Protein AF-A0A2V9H0F3-F1 (afdb_monomer_lite)

Structure (mmCIF, N/CA/C/O backbone):
data_AF-A0A2V9H0F3-F1
#
_entry.id   AF-A0A2V9H0F3-F1
#
loop_
_atom_site.group_PDB
_atom_site.id
_atom_site.type_symbol
_atom_site.label_atom_id
_atom_site.label_alt_id
_atom_site.label_comp_id
_atom_si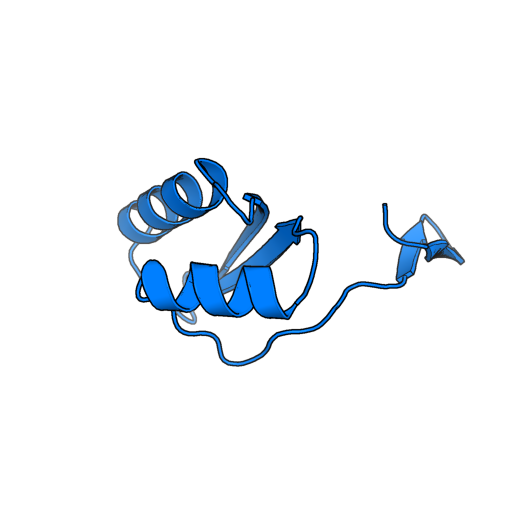te.label_asym_id
_atom_site.label_entity_id
_atom_site.label_seq_id
_atom_site.pdbx_PDB_ins_code
_atom_site.Cartn_x
_atom_site.Cartn_y
_atom_site.Cartn_z
_atom_site.occupancy
_atom_site.B_iso_or_equiv
_atom_site.auth_seq_id
_atom_site.auth_comp_id
_atom_site.auth_asym_id
_atom_site.auth_atom_id
_atom_site.pdbx_PDB_model_num
ATOM 1 N N . LEU A 1 1 ? 16.266 -0.355 7.436 1.00 77.50 1 LEU A N 1
ATOM 2 C CA . LEU A 1 1 ? 15.367 -1.531 7.489 1.00 77.50 1 LEU A CA 1
ATOM 3 C C . LEU A 1 1 ? 16.225 -2.785 7.342 1.00 77.50 1 LEU A C 1
ATOM 5 O O . LEU A 1 1 ? 17.081 -2.788 6.470 1.00 77.50 1 LEU A O 1
ATOM 9 N N . THR A 1 2 ? 16.075 -3.809 8.185 1.00 91.50 2 THR A N 1
ATOM 10 C CA . THR A 1 2 ? 16.737 -5.113 7.963 1.00 91.50 2 THR A CA 1
ATOM 11 C C . THR A 1 2 ? 15.804 -6.027 7.176 1.00 91.50 2 THR A C 1
ATOM 13 O O . THR A 1 2 ? 14.589 -5.837 7.220 1.00 91.50 2 THR A O 1
ATOM 16 N N . ARG A 1 3 ? 16.342 -7.021 6.457 1.00 94.19 3 ARG A N 1
ATOM 17 C CA . ARG A 1 3 ? 15.509 -7.962 5.690 1.00 94.19 3 ARG A CA 1
ATOM 18 C C . ARG A 1 3 ? 14.503 -8.680 6.599 1.00 94.19 3 ARG A C 1
ATOM 20 O O . ARG A 1 3 ? 13.321 -8.705 6.291 1.00 94.19 3 ARG A O 1
ATOM 27 N N . GLN A 1 4 ? 14.962 -9.178 7.746 1.00 94.69 4 GLN A N 1
ATOM 28 C CA . GLN A 1 4 ? 14.109 -9.840 8.737 1.00 94.69 4 GLN A CA 1
ATOM 29 C C . GLN A 1 4 ? 13.028 -8.899 9.293 1.00 94.69 4 GLN A C 1
ATOM 31 O O . GLN A 1 4 ? 11.880 -9.300 9.451 1.00 94.69 4 GLN A O 1
ATOM 36 N N . GLY A 1 5 ? 13.376 -7.636 9.566 1.00 92.75 5 GLY A N 1
ATOM 37 C CA . GLY A 1 5 ? 12.405 -6.637 10.012 1.00 92.75 5 GLY A CA 1
ATOM 38 C C . GLY A 1 5 ? 11.345 -6.343 8.948 1.00 92.75 5 GLY A C 1
ATOM 39 O O . GLY A 1 5 ? 10.167 -6.238 9.276 1.00 92.75 5 GLY A O 1
ATOM 40 N N . ALA A 1 6 ? 11.748 -6.271 7.675 1.00 93.69 6 ALA A N 1
ATOM 41 C CA . ALA A 1 6 ? 10.830 -6.106 6.552 1.00 93.69 6 ALA A CA 1
ATOM 42 C C . ALA A 1 6 ? 9.893 -7.314 6.393 1.00 93.69 6 ALA A C 1
ATOM 44 O O . ALA A 1 6 ? 8.694 -7.131 6.206 1.00 93.69 6 ALA A O 1
ATOM 45 N N . GLU A 1 7 ? 10.419 -8.538 6.511 1.00 95.38 7 GLU A N 1
ATOM 46 C CA . GLU A 1 7 ? 9.630 -9.776 6.457 1.00 95.38 7 GLU A CA 1
ATOM 47 C C . GLU A 1 7 ? 8.598 -9.833 7.592 1.00 95.38 7 GLU A C 1
ATOM 49 O O . GLU A 1 7 ? 7.419 -10.073 7.336 1.00 95.38 7 GLU A O 1
ATOM 54 N N . ALA A 1 8 ? 9.005 -9.540 8.831 1.00 93.31 8 ALA A N 1
ATOM 55 C CA . ALA A 1 8 ? 8.099 -9.510 9.979 1.00 93.31 8 ALA A CA 1
ATOM 56 C C . ALA A 1 8 ? 7.001 -8.444 9.823 1.00 93.31 8 ALA A C 1
ATOM 58 O O . ALA A 1 8 ? 5.833 -8.685 10.134 1.00 93.31 8 ALA A O 1
ATOM 59 N N . LEU A 1 9 ? 7.360 -7.266 9.304 1.00 92.12 9 LEU A N 1
ATOM 60 C CA . LEU A 1 9 ? 6.403 -6.196 9.048 1.00 92.12 9 LEU A CA 1
ATOM 61 C C . LEU A 1 9 ? 5.415 -6.574 7.932 1.00 92.12 9 LEU A C 1
ATOM 63 O O . LEU A 1 9 ? 4.210 -6.400 8.101 1.00 92.12 9 LEU A O 1
ATOM 67 N N . ALA A 1 10 ? 5.899 -7.167 6.838 1.00 93.62 10 ALA A N 1
ATOM 68 C CA . ALA A 1 10 ? 5.059 -7.656 5.747 1.00 93.62 10 ALA A CA 1
ATOM 69 C C . ALA A 1 10 ? 4.086 -8.753 6.211 1.00 93.62 10 ALA A C 1
ATOM 71 O O . ALA A 1 10 ? 2.924 -8.760 5.806 1.00 93.62 10 ALA A O 1
ATOM 72 N N . GLN A 1 11 ? 4.530 -9.659 7.089 1.00 93.19 11 GLN A N 1
ATOM 73 C CA . GLN A 1 11 ? 3.669 -10.687 7.680 1.00 93.19 11 GLN A CA 1
ATOM 74 C C . GLN A 1 11 ? 2.548 -10.081 8.527 1.00 93.19 11 GLN A C 1
ATOM 76 O O . GLN A 1 11 ? 1.402 -10.498 8.384 1.00 93.19 11 GLN A O 1
ATOM 81 N N . ARG A 1 12 ? 2.838 -9.062 9.348 1.00 90.94 12 ARG A N 1
ATOM 82 C CA . ARG A 1 12 ? 1.804 -8.334 10.106 1.00 90.94 12 ARG A CA 1
ATOM 83 C C . ARG A 1 12 ? 0.783 -7.668 9.188 1.00 90.94 12 ARG A C 1
ATOM 85 O O . ARG A 1 12 ? -0.415 -7.817 9.403 1.00 90.94 12 ARG A O 1
ATOM 92 N N . MET A 1 13 ? 1.250 -6.998 8.134 1.00 93.50 13 MET A N 1
ATOM 93 C CA . MET A 1 13 ? 0.367 -6.350 7.158 1.00 93.50 13 MET A CA 1
ATOM 94 C C . MET A 1 13 ? -0.520 -7.346 6.399 1.00 93.50 13 MET A C 1
ATOM 96 O O . MET A 1 13 ? -1.642 -7.015 6.022 1.00 93.50 13 MET A O 1
ATOM 100 N N . ARG A 1 14 ? -0.036 -8.575 6.199 1.00 92.25 14 ARG A N 1
ATOM 101 C CA . ARG A 1 14 ? -0.807 -9.675 5.608 1.00 92.25 14 ARG A CA 1
ATOM 102 C C . ARG A 1 14 ? -1.741 -10.371 6.594 1.00 92.25 14 ARG A C 1
ATOM 104 O O . ARG A 1 14 ? -2.773 -10.872 6.175 1.00 92.25 14 ARG A O 1
ATOM 111 N N . ALA A 1 15 ? -1.416 -10.429 7.882 1.00 86.75 15 ALA A N 1
ATOM 112 C CA . ALA A 1 15 ? -2.286 -11.072 8.871 1.00 86.75 15 ALA A CA 1
ATOM 113 C C . ALA A 1 15 ? -3.638 -10.343 9.004 1.00 86.75 15 ALA A C 1
ATOM 115 O O . ALA A 1 15 ? -4.668 -10.996 9.135 1.00 86.75 15 ALA A O 1
ATOM 116 N N . GLY A 1 16 ? -3.625 -9.016 8.850 1.00 71.38 16 GLY A N 1
ATOM 117 C CA . GLY A 1 16 ? -4.795 -8.202 8.524 1.00 71.38 16 GLY A CA 1
ATOM 118 C C . GLY A 1 16 ? -5.908 -8.111 9.579 1.00 71.38 16 GLY A C 1
ATOM 119 O O . GLY A 1 16 ? -5.816 -8.626 10.691 1.00 71.38 16 GLY A O 1
ATOM 120 N N . GLY A 1 17 ? -6.957 -7.377 9.196 1.00 78.50 17 GLY A N 1
ATOM 121 C CA . GLY A 1 17 ? -8.165 -7.057 9.962 1.00 78.50 17 GLY A CA 1
ATOM 122 C C . GLY A 1 17 ? -9.096 -6.198 9.099 1.00 78.50 17 GLY A C 1
ATOM 123 O O . GLY A 1 17 ? -9.653 -6.690 8.126 1.00 78.50 17 GLY A O 1
ATOM 124 N N . LEU A 1 18 ? -9.196 -4.897 9.398 1.00 81.62 18 LEU A N 1
ATOM 125 C CA . LEU A 1 18 ? -9.895 -3.896 8.563 1.00 81.62 18 LEU A CA 1
ATOM 126 C C . LEU A 1 18 ? -9.168 -3.563 7.243 1.00 81.62 18 LEU A C 1
ATOM 128 O O . LEU A 1 18 ? -9.750 -2.949 6.351 1.00 81.62 18 LEU A O 1
ATOM 132 N N . ALA A 1 19 ? -7.893 -3.937 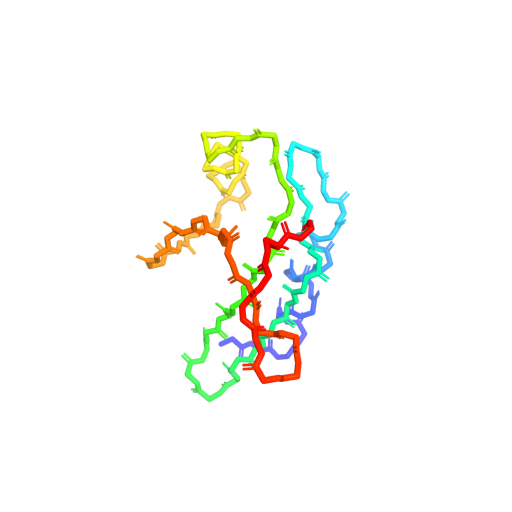7.139 1.00 90.31 19 ALA A N 1
ATOM 133 C CA . ALA A 1 19 ? -7.081 -3.820 5.937 1.00 90.31 19 ALA A CA 1
ATOM 134 C C . ALA A 1 19 ? -6.173 -5.048 5.797 1.00 90.31 19 ALA A C 1
ATOM 136 O O . ALA A 1 19 ? -5.792 -5.667 6.796 1.00 90.31 19 ALA A O 1
ATOM 137 N N . HIS A 1 20 ? -5.822 -5.390 4.560 1.00 92.50 20 HIS A N 1
ATOM 138 C CA . HIS A 1 20 ? -4.945 -6.511 4.233 1.00 92.50 20 HIS A CA 1
ATOM 139 C C . HIS A 1 20 ? -3.974 -6.121 3.117 1.00 92.50 20 HIS A C 1
ATOM 141 O O . HIS A 1 20 ? -4.396 -5.616 2.079 1.00 92.50 20 HIS A O 1
ATOM 147 N N . ALA A 1 21 ? -2.673 -6.344 3.316 1.00 95.50 21 ALA A N 1
ATOM 148 C CA . ALA A 1 21 ? -1.675 -6.096 2.277 1.00 95.50 21 ALA A CA 1
ATOM 149 C C . ALA A 1 21 ? -1.624 -7.233 1.253 1.00 95.50 21 ALA A C 1
ATOM 151 O O . ALA A 1 21 ? -1.246 -8.357 1.581 1.00 95.50 21 ALA A O 1
ATOM 152 N N . GLU A 1 22 ? -1.892 -6.917 -0.008 1.00 94.50 22 GLU A N 1
ATOM 153 C CA . GLU A 1 22 ? -1.847 -7.886 -1.103 1.00 94.50 22 GLU A CA 1
ATOM 154 C C . GLU A 1 22 ? -0.429 -7.984 -1.674 1.00 94.50 22 GLU A C 1
ATOM 156 O O . GLU A 1 22 ? 0.176 -9.067 -1.752 1.00 94.50 22 GLU A O 1
ATOM 161 N N . ARG A 1 23 ? 0.174 -6.825 -1.952 1.00 95.56 23 ARG A N 1
ATOM 162 C CA . ARG A 1 23 ? 1.524 -6.720 -2.500 1.00 95.56 23 ARG A CA 1
ATOM 163 C C . ARG A 1 23 ? 2.415 -5.885 -1.601 1.00 95.56 23 ARG A C 1
ATOM 165 O O . ARG A 1 23 ? 2.049 -4.799 -1.172 1.00 95.56 23 ARG A O 1
ATOM 172 N N . VAL A 1 24 ? 3.618 -6.393 -1.351 1.00 96.31 24 VAL A N 1
ATOM 173 C CA . VAL A 1 24 ? 4.650 -5.708 -0.571 1.00 96.31 24 VAL A CA 1
ATOM 174 C C . VAL A 1 24 ? 5.938 -5.708 -1.384 1.00 96.31 24 VAL A C 1
ATOM 176 O O . VAL A 1 24 ? 6.479 -6.767 -1.699 1.00 96.31 24 VAL A O 1
ATOM 179 N N . LEU A 1 25 ? 6.430 -4.520 -1.719 1.00 96.56 25 LEU A N 1
ATOM 180 C CA . LEU A 1 25 ? 7.714 -4.298 -2.376 1.00 96.56 25 LEU A CA 1
ATOM 181 C C . LEU A 1 25 ? 8.626 -3.550 -1.408 1.00 96.56 25 LEU A C 1
ATOM 183 O O . LEU A 1 25 ? 8.207 -2.575 -0.786 1.00 96.56 25 LEU A O 1
ATOM 187 N N . VAL A 1 26 ? 9.875 -3.993 -1.278 1.00 95.44 26 VAL A N 1
ATOM 188 C CA . VAL A 1 26 ? 10.821 -3.434 -0.305 1.00 95.44 26 VAL A CA 1
ATOM 189 C C . VAL A 1 26 ? 12.073 -2.948 -1.018 1.00 95.44 26 VAL A C 1
ATOM 191 O O . VAL A 1 26 ? 12.757 -3.725 -1.681 1.00 95.44 26 VAL A O 1
ATOM 194 N N . ASN A 1 27 ? 12.406 -1.674 -0.829 1.00 95.31 27 ASN A N 1
ATOM 195 C CA . ASN A 1 27 ? 13.709 -1.130 -1.171 1.00 95.31 27 ASN A CA 1
ATOM 196 C C . ASN A 1 27 ? 14.609 -1.182 0.071 1.00 95.31 27 ASN A C 1
ATOM 198 O O . ASN A 1 27 ? 14.479 -0.374 0.992 1.00 95.31 27 ASN A O 1
ATOM 202 N N . MET A 1 28 ? 15.541 -2.135 0.091 1.00 93.31 28 MET A N 1
ATOM 203 C CA . MET A 1 28 ? 16.479 -2.307 1.205 1.00 93.31 28 MET A CA 1
ATOM 204 C C . MET A 1 28 ? 17.574 -1.235 1.257 1.00 93.31 28 MET A C 1
ATOM 206 O O . MET A 1 28 ? 18.123 -1.005 2.332 1.00 93.31 28 MET A O 1
ATOM 210 N N . LEU A 1 29 ? 17.878 -0.583 0.130 1.00 94.25 29 LEU A N 1
ATOM 211 C CA . LEU A 1 29 ? 18.888 0.474 0.052 1.00 94.25 29 LEU A CA 1
ATOM 212 C C . LEU A 1 29 ? 18.371 1.769 0.687 1.00 94.25 29 LEU A C 1
ATOM 214 O O . LEU A 1 29 ? 19.052 2.373 1.507 1.00 94.25 29 LEU A O 1
ATOM 218 N N . GLU A 1 30 ? 17.144 2.160 0.345 1.00 93.50 30 GLU A N 1
ATOM 219 C CA . GLU A 1 30 ? 16.505 3.379 0.865 1.00 93.50 30 GLU A CA 1
ATOM 220 C C . GLU A 1 30 ? 1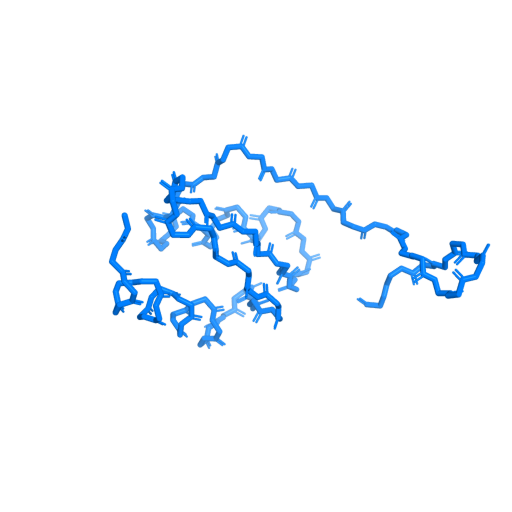5.725 3.134 2.163 1.00 93.50 30 GLU A C 1
ATOM 222 O O . GLU A 1 30 ? 15.307 4.071 2.840 1.00 93.50 30 GLU A O 1
ATOM 227 N N . GLY A 1 31 ? 15.499 1.866 2.518 1.00 91.81 31 GLY A N 1
ATOM 228 C CA . GLY A 1 31 ? 14.681 1.490 3.667 1.00 91.81 31 GLY A CA 1
ATOM 229 C C . GLY A 1 31 ? 13.204 1.853 3.498 1.00 91.81 31 GLY A C 1
ATOM 230 O O . GLY A 1 31 ? 12.552 2.184 4.487 1.00 91.81 31 GLY A O 1
ATOM 231 N N . LYS A 1 32 ? 12.689 1.803 2.265 1.00 93.25 32 LYS A N 1
ATOM 232 C CA . LYS A 1 32 ? 11.306 2.152 1.910 1.00 93.25 32 LYS A CA 1
ATOM 233 C C . LYS A 1 32 ? 10.502 0.922 1.509 1.00 93.25 32 LYS A C 1
ATOM 235 O O . LYS A 1 32 ? 11.057 -0.091 1.080 1.00 93.25 32 LYS A O 1
ATOM 240 N N . MET A 1 33 ? 9.186 1.023 1.643 1.00 94.81 33 MET A N 1
ATOM 241 C CA . MET A 1 33 ? 8.247 -0.013 1.229 1.00 94.81 33 MET A CA 1
ATOM 242 C C . MET A 1 33 ? 7.138 0.611 0.392 1.00 94.81 33 MET A C 1
ATOM 244 O O . MET A 1 33 ? 6.648 1.688 0.721 1.00 94.81 33 MET A O 1
ATOM 248 N N . PHE A 1 34 ? 6.733 -0.098 -0.655 1.00 96.00 34 PHE A N 1
ATOM 249 C CA . PHE A 1 34 ? 5.485 0.153 -1.363 1.00 96.00 34 PHE A CA 1
ATOM 250 C C . PHE A 1 34 ? 4.553 -1.003 -1.045 1.00 96.00 34 PHE A C 1
ATOM 252 O O . PHE A 1 34 ? 4.926 -2.167 -1.216 1.00 96.00 34 PHE A O 1
ATOM 259 N N . VAL A 1 35 ? 3.373 -0.680 -0.528 1.00 96.19 35 VAL A N 1
ATOM 260 C CA . VAL A 1 35 ? 2.411 -1.680 -0.083 1.00 96.19 35 VAL A CA 1
ATOM 261 C C . VAL A 1 35 ? 1.059 -1.366 -0.694 1.00 96.19 35 VAL A C 1
ATOM 263 O O . VAL A 1 35 ? 0.539 -0.265 -0.525 1.00 96.19 35 VAL A O 1
ATOM 266 N N . GLU A 1 36 ? 0.515 -2.339 -1.412 1.00 96.06 36 GLU A N 1
ATOM 267 C CA . GLU A 1 36 ? -0.844 -2.298 -1.938 1.00 96.06 36 GLU A CA 1
ATOM 268 C C . GLU A 1 36 ? -1.752 -2.962 -0.901 1.00 96.06 36 GLU A C 1
ATOM 270 O O . GLU A 1 36 ? -1.549 -4.125 -0.535 1.00 96.06 36 GLU A O 1
ATOM 275 N N . PHE A 1 37 ? -2.717 -2.200 -0.391 1.00 95.62 37 PHE A N 1
ATOM 276 C CA . PHE A 1 37 ? -3.671 -2.652 0.615 1.00 95.62 37 PHE A CA 1
ATOM 277 C C . PHE A 1 37 ? -5.069 -2.757 0.018 1.00 95.62 37 PHE A C 1
ATOM 279 O O . PHE A 1 37 ? -5.518 -1.841 -0.670 1.00 95.62 37 PHE A O 1
ATOM 286 N N . ARG A 1 38 ? -5.790 -3.812 0.395 1.00 94.38 38 ARG A N 1
ATOM 287 C CA . ARG A 1 38 ? -7.242 -3.909 0.259 1.00 94.38 38 ARG A CA 1
ATOM 288 C C . ARG A 1 38 ? -7.901 -3.496 1.575 1.00 94.38 38 ARG A C 1
ATOM 290 O O . ARG A 1 38 ? -7.518 -3.983 2.640 1.00 94.38 38 ARG A O 1
ATOM 297 N N . ALA A 1 39 ? -8.860 -2.578 1.497 1.00 94.19 39 ALA A N 1
ATOM 298 C CA . ALA A 1 39 ? -9.643 -2.069 2.622 1.00 94.19 39 ALA A CA 1
ATOM 299 C C . ALA A 1 39 ? -10.977 -1.496 2.114 1.00 94.19 39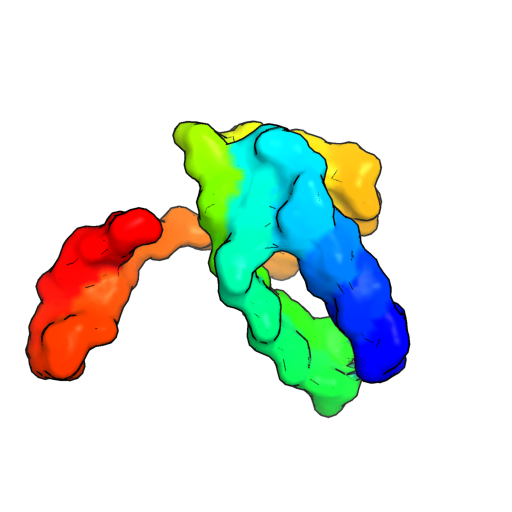 ALA A C 1
ATOM 301 O O . ALA A 1 39 ? -11.039 -1.008 0.986 1.00 94.19 39 ALA A O 1
ATOM 302 N N . ASP A 1 40 ? -12.015 -1.497 2.954 1.0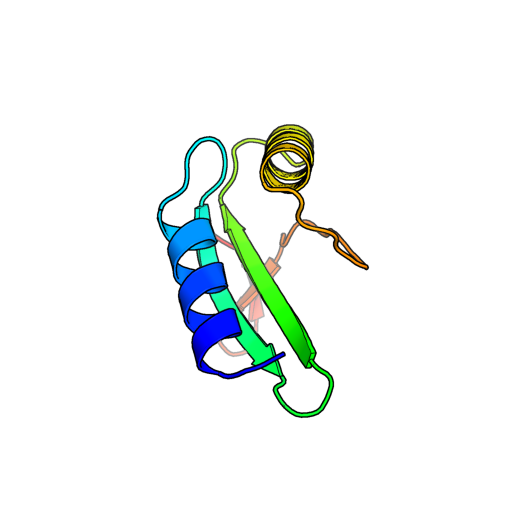0 93.06 40 ASP A N 1
ATOM 303 C CA . ASP A 1 40 ? -13.344 -0.978 2.578 1.00 93.06 40 ASP A CA 1
ATOM 304 C C . ASP A 1 40 ? -13.350 0.539 2.326 1.00 93.06 40 ASP A C 1
ATOM 306 O O . ASP A 1 40 ? -14.170 1.056 1.569 1.00 93.06 40 ASP A O 1
ATOM 310 N N . SER A 1 41 ? -12.445 1.272 2.981 1.00 93.44 41 SER A N 1
ATOM 311 C CA . SER A 1 41 ? -12.282 2.711 2.795 1.00 93.44 41 SER A CA 1
ATOM 312 C C . SER A 1 41 ? -10.865 3.164 3.141 1.00 93.44 41 SER A C 1
ATOM 314 O O . SER A 1 41 ? -10.104 2.465 3.821 1.00 93.44 41 SER A O 1
ATOM 316 N N . ARG A 1 42 ? -10.514 4.375 2.695 1.00 95.00 42 ARG A N 1
ATOM 317 C CA . ARG A 1 42 ? -9.245 5.023 3.045 1.00 95.00 42 ARG A CA 1
ATOM 318 C C . ARG A 1 42 ? -9.130 5.225 4.555 1.00 95.00 42 ARG A C 1
ATOM 320 O O . ARG A 1 42 ? -8.077 4.971 5.127 1.00 95.00 42 ARG A O 1
ATOM 327 N N . GLU A 1 43 ? -10.211 5.653 5.193 1.00 94.56 43 GLU A N 1
ATOM 328 C CA . GLU A 1 43 ? -10.276 5.932 6.626 1.00 94.56 43 GLU A CA 1
ATOM 329 C C . GLU A 1 43 ? -10.022 4.661 7.443 1.00 94.56 43 GLU A C 1
ATOM 331 O O . GLU A 1 43 ? -9.251 4.695 8.401 1.00 94.56 43 GLU A O 1
ATOM 336 N N . ASN A 1 44 ? -10.597 3.524 7.032 1.00 93.88 44 ASN A N 1
ATOM 337 C CA . ASN A 1 44 ? -10.352 2.235 7.684 1.00 93.88 44 ASN A CA 1
ATOM 338 C C . ASN A 1 44 ? -8.871 1.839 7.612 1.00 93.88 44 ASN A C 1
ATOM 340 O O . ASN A 1 44 ? -8.305 1.385 8.610 1.00 93.88 44 ASN A O 1
ATOM 344 N N . LEU A 1 45 ? -8.227 2.061 6.462 1.00 95.06 45 LEU A N 1
ATOM 345 C CA . LEU A 1 45 ? -6.797 1.813 6.294 1.00 95.06 45 LEU A CA 1
ATOM 346 C C . LEU A 1 45 ? -5.944 2.762 7.150 1.00 95.06 45 LEU A C 1
ATOM 348 O O . LEU A 1 45 ? -5.021 2.306 7.820 1.00 95.06 45 LEU A O 1
ATOM 352 N N . GLU A 1 46 ? -6.254 4.059 7.182 1.00 94.69 46 GLU A N 1
ATOM 353 C CA . GLU A 1 46 ? -5.528 5.037 8.005 1.00 94.69 46 GLU A CA 1
ATOM 354 C C . GLU A 1 46 ? -5.641 4.722 9.505 1.00 94.69 46 GLU A C 1
ATOM 356 O O . GLU A 1 46 ? -4.636 4.753 10.222 1.00 94.69 46 GLU A O 1
ATOM 361 N N . VAL A 1 47 ? -6.840 4.368 9.981 1.00 93.56 47 VAL A N 1
ATOM 362 C CA . VAL A 1 47 ? -7.069 3.947 11.372 1.00 93.56 47 VAL A CA 1
ATOM 363 C C . VAL A 1 47 ? -6.266 2.692 11.694 1.00 93.56 47 VAL A C 1
ATOM 365 O O . VAL A 1 47 ? -5.599 2.646 12.728 1.00 93.56 47 VAL A O 1
ATOM 368 N N . TRP A 1 48 ? -6.292 1.691 10.814 1.00 93.00 48 TRP A N 1
ATOM 369 C CA . TRP A 1 48 ? -5.550 0.452 11.021 1.00 93.00 48 TRP A CA 1
ATOM 370 C C . TRP A 1 48 ? -4.031 0.688 11.038 1.00 93.00 48 TRP A C 1
ATOM 372 O O . TRP A 1 48 ? -3.368 0.273 11.989 1.00 93.00 48 TRP A O 1
ATOM 382 N N . LEU A 1 49 ? -3.485 1.439 10.072 1.00 92.81 49 LEU A N 1
ATOM 383 C CA . LEU A 1 49 ? -2.061 1.804 10.030 1.00 92.81 49 LEU A CA 1
ATOM 384 C C . LEU A 1 49 ? -1.630 2.524 11.313 1.00 92.81 49 LEU A C 1
ATOM 386 O O . LEU A 1 49 ? -0.586 2.206 11.884 1.00 92.81 49 LEU A O 1
ATOM 390 N N . LYS A 1 50 ? -2.460 3.450 11.808 1.00 92.50 50 LYS A N 1
ATOM 391 C CA . LYS A 1 50 ? -2.204 4.166 13.061 1.00 92.50 50 LYS A CA 1
ATOM 392 C C . LYS A 1 50 ? -2.196 3.229 14.272 1.00 92.50 50 LYS A C 1
ATOM 394 O O . LYS A 1 50 ? -1.291 3.338 15.097 1.00 92.50 50 LYS A O 1
ATOM 399 N N . THR A 1 51 ? -3.167 2.320 14.382 1.00 90.12 51 THR A N 1
ATOM 400 C CA . THR A 1 51 ? -3.228 1.311 15.458 1.00 90.12 51 THR A CA 1
ATOM 401 C C . THR A 1 51 ? -1.997 0.406 15.453 1.00 90.12 51 THR A C 1
ATOM 403 O O . THR A 1 51 ? -1.450 0.103 16.510 1.00 90.12 51 THR A O 1
ATOM 406 N N . GLU A 1 52 ? -1.505 0.033 14.272 1.00 87.75 52 GLU A N 1
ATOM 407 C CA . GLU A 1 52 ? -0.297 -0.782 14.117 1.00 87.75 52 GLU A CA 1
ATOM 408 C C . GLU A 1 52 ? 1.018 -0.006 14.347 1.00 87.75 52 GLU A C 1
ATOM 410 O O . GLU A 1 52 ? 2.105 -0.599 14.272 1.00 87.75 52 GLU A O 1
ATOM 415 N N . GLY A 1 53 ? 0.939 1.305 14.617 1.00 90.19 53 GLY A N 1
ATOM 416 C CA . GLY A 1 53 ? 2.091 2.193 14.784 1.00 90.19 53 GLY A CA 1
ATOM 417 C C . GLY A 1 53 ? 2.875 2.417 13.488 1.00 90.19 53 GLY A C 1
ATOM 418 O O . GLY A 1 53 ? 4.075 2.684 13.530 1.00 90.19 53 GLY A O 1
ATOM 419 N N . MET A 1 54 ? 2.225 2.250 12.335 1.00 89.56 54 MET A N 1
ATOM 420 C CA . MET A 1 54 ? 2.843 2.376 11.020 1.00 89.56 54 MET A CA 1
ATOM 421 C C . MET A 1 54 ? 2.693 3.802 10.489 1.00 89.56 54 MET A C 1
ATOM 423 O O . MET A 1 54 ? 1.603 4.371 10.463 1.00 89.56 54 MET A O 1
ATOM 427 N N . HIS A 1 55 ? 3.804 4.362 10.020 1.00 89.31 55 HIS A N 1
ATOM 428 C CA . HIS A 1 55 ? 3.846 5.666 9.367 1.00 89.31 55 HIS A CA 1
ATOM 429 C C . HIS A 1 55 ? 4.026 5.499 7.859 1.00 89.31 55 HIS A C 1
ATOM 431 O O . HIS A 1 55 ? 4.704 4.574 7.409 1.00 89.31 55 HIS A O 1
ATOM 437 N N . PHE A 1 56 ? 3.449 6.416 7.088 1.00 93.62 56 PHE A N 1
ATOM 438 C CA . PHE A 1 56 ? 3.574 6.459 5.637 1.00 93.62 56 PHE A CA 1
ATOM 439 C C . PHE A 1 56 ? 3.842 7.890 5.172 1.00 93.62 56 PHE A C 1
ATOM 441 O O . PHE A 1 56 ? 3.372 8.846 5.787 1.00 93.62 56 PHE A O 1
ATOM 448 N N . ASP A 1 57 ? 4.583 8.024 4.072 1.00 94.31 57 ASP A N 1
ATOM 449 C CA . ASP A 1 57 ? 4.816 9.322 3.430 1.00 94.31 57 ASP A CA 1
ATOM 450 C C . ASP A 1 57 ? 3.623 9.717 2.541 1.00 94.31 57 ASP A C 1
ATOM 452 O O . ASP A 1 57 ? 3.225 10.879 2.495 1.00 94.31 57 ASP A O 1
ATOM 456 N N . PHE A 1 58 ? 3.020 8.734 1.860 1.00 94.25 58 PHE A N 1
ATOM 457 C CA . PHE A 1 58 ? 1.890 8.926 0.952 1.00 94.25 58 PHE A CA 1
ATOM 458 C C . PHE A 1 58 ? 0.871 7.798 1.097 1.00 94.25 58 PHE A C 1
ATOM 460 O O . PHE A 1 58 ? 1.240 6.641 1.299 1.00 94.25 58 PHE A O 1
ATOM 467 N N . LEU A 1 59 ? -0.407 8.143 0.938 1.00 95.69 59 LEU A N 1
ATOM 468 C CA . LEU A 1 59 ? -1.501 7.187 0.826 1.00 95.69 59 LEU A CA 1
ATOM 469 C C . LEU A 1 59 ? -2.421 7.597 -0.323 1.00 95.69 59 LEU A C 1
ATOM 471 O O . LEU A 1 59 ? -2.982 8.699 -0.324 1.00 95.69 59 LEU A O 1
ATOM 475 N N . VAL A 1 60 ? -2.557 6.702 -1.300 1.00 95.25 60 VAL A N 1
ATOM 476 C CA . VAL A 1 60 ? -3.257 6.949 -2.563 1.00 95.25 60 VAL A CA 1
ATOM 477 C C . VAL A 1 60 ? -4.125 5.740 -2.894 1.00 95.25 60 VAL A C 1
ATOM 479 O O . VAL A 1 60 ? -3.714 4.603 -2.677 1.00 95.25 60 VAL A O 1
ATOM 482 N N . ARG A 1 61 ? -5.327 5.990 -3.420 1.00 95.19 61 ARG A N 1
ATOM 483 C CA . ARG A 1 61 ? -6.193 4.942 -3.959 1.00 95.19 61 ARG A CA 1
ATOM 484 C C . ARG A 1 61 ? -5.745 4.602 -5.378 1.00 95.19 61 ARG A C 1
ATOM 486 O O . ARG A 1 61 ? -5.608 5.496 -6.209 1.00 95.19 61 ARG A O 1
ATOM 493 N N . ILE A 1 62 ? -5.547 3.318 -5.647 1.00 94.62 62 ILE A N 1
ATOM 494 C CA . ILE A 1 62 ? -5.310 2.816 -6.999 1.00 94.62 62 ILE A CA 1
ATOM 495 C C . ILE A 1 62 ? -6.680 2.671 -7.663 1.00 94.62 62 ILE A C 1
ATOM 497 O O . ILE A 1 62 ? -7.549 1.975 -7.150 1.00 94.62 62 ILE A O 1
ATOM 501 N N . GLU A 1 63 ? -6.904 3.397 -8.755 1.00 95.62 63 GLU A N 1
ATOM 502 C CA . GLU A 1 63 ? -8.174 3.353 -9.497 1.00 95.62 63 GLU A CA 1
ATOM 503 C C . GLU A 1 63 ? -8.033 2.650 -10.843 1.00 95.62 63 GLU A C 1
ATOM 505 O O . GLU A 1 63 ? -8.979 2.029 -11.320 1.00 95.62 63 GLU A O 1
ATOM 510 N N . TRP A 1 64 ? -6.848 2.744 -11.443 1.00 97.06 64 TRP A N 1
ATOM 511 C CA . TRP A 1 64 ? -6.550 2.191 -12.751 1.00 97.06 64 TRP A CA 1
ATOM 512 C C . TRP A 1 64 ? -5.179 1.529 -12.738 1.00 97.06 64 TRP A C 1
ATOM 514 O O . TRP A 1 64 ? -4.238 2.053 -12.141 1.00 97.06 64 TRP A O 1
ATOM 524 N N . GLU A 1 65 ? -5.050 0.423 -13.458 1.00 96.12 65 GLU A N 1
ATOM 525 C CA . GLU A 1 65 ? -3.791 -0.276 -13.675 1.00 96.12 65 GLU A CA 1
ATOM 526 C C . GLU A 1 65 ? -3.597 -0.643 -15.149 1.00 96.12 65 GLU A C 1
ATOM 528 O O . GLU A 1 65 ? -4.550 -0.792 -15.919 1.00 96.12 65 GLU A O 1
ATOM 533 N N . MET A 1 66 ? -2.336 -0.755 -15.565 1.00 97.06 66 MET A N 1
ATOM 534 C CA . MET A 1 66 ? -1.987 -1.156 -16.926 1.00 97.06 66 MET A CA 1
ATOM 535 C C . MET A 1 66 ? -2.122 -2.670 -17.088 1.00 97.06 66 MET A C 1
ATOM 537 O O . MET A 1 66 ? -1.407 -3.435 -16.448 1.00 97.06 66 MET A O 1
ATOM 541 N N . HIS A 1 67 ? -2.962 -3.091 -18.032 1.00 94.88 67 HIS A N 1
ATOM 542 C CA . HIS A 1 67 ? -3.039 -4.463 -18.535 1.00 94.88 67 HIS A CA 1
ATOM 543 C C . HIS A 1 67 ? -2.649 -4.483 -20.011 1.00 94.88 67 HIS A C 1
ATOM 545 O O . HIS A 1 67 ? -3.439 -4.109 -20.882 1.00 94.88 67 HIS A O 1
ATOM 551 N N . GLY A 1 68 ? -1.420 -4.917 -20.300 1.00 93.62 68 GLY A N 1
ATOM 552 C CA . GLY A 1 68 ? -0.855 -4.843 -21.648 1.00 93.62 68 GLY A CA 1
ATOM 553 C C . GLY A 1 68 ? -0.634 -3.390 -22.072 1.00 93.62 68 GLY A C 1
ATOM 554 O O . GLY A 1 68 ? 0.173 -2.687 -21.470 1.00 93.62 68 GLY A O 1
ATOM 555 N N . ASP A 1 69 ? -1.350 -2.943 -23.101 1.00 96.19 69 ASP A N 1
ATOM 556 C CA . ASP A 1 69 ? -1.260 -1.601 -23.687 1.00 96.19 69 ASP A CA 1
ATOM 557 C C . ASP A 1 69 ? -2.382 -0.647 -23.236 1.00 96.19 69 ASP A C 1
ATOM 559 O O . ASP A 1 69 ? -2.467 0.479 -23.729 1.00 96.19 69 ASP A O 1
ATOM 563 N N . LYS A 1 70 ? -3.252 -1.067 -22.305 1.00 97.44 70 LYS A N 1
ATOM 564 C CA . LYS A 1 70 ? -4.427 -0.289 -21.881 1.00 97.44 70 LYS A CA 1
ATOM 565 C C . LYS A 1 70 ? -4.553 -0.188 -20.367 1.00 97.44 70 LYS A C 1
ATOM 567 O O . LYS A 1 70 ? -4.281 -1.147 -19.651 1.00 97.44 70 LYS A O 1
ATOM 572 N N . LEU A 1 71 ? -5.066 0.952 -19.905 1.00 97.81 71 LEU A N 1
ATOM 573 C CA . LEU A 1 71 ? -5.545 1.111 -18.534 1.00 97.81 71 LEU A CA 1
ATOM 574 C C . LEU A 1 71 ? -6.887 0.392 -18.352 1.00 97.81 71 LEU A C 1
ATOM 576 O O . LEU A 1 71 ? -7.779 0.491 -19.199 1.00 97.81 71 LEU A O 1
ATOM 580 N N . ARG A 1 72 ? -7.027 -0.309 -17.230 1.00 97.38 72 ARG A N 1
ATOM 581 C CA . ARG A 1 72 ? -8.267 -0.930 -16.749 1.00 97.38 72 ARG A CA 1
ATOM 582 C C . ARG A 1 72 ? -8.497 -0.533 -15.300 1.00 97.38 72 ARG A C 1
ATOM 584 O O . ARG A 1 72 ? -7.548 -0.138 -14.635 1.00 97.38 72 ARG A O 1
ATOM 591 N N . ILE A 1 73 ? -9.743 -0.609 -14.842 1.00 96.06 73 ILE A N 1
ATOM 592 C CA . ILE A 1 73 ? -10.056 -0.415 -13.422 1.00 96.06 73 ILE A CA 1
ATOM 593 C C . ILE A 1 73 ? -9.298 -1.486 -12.633 1.00 96.06 73 ILE A C 1
ATOM 595 O O . ILE A 1 73 ? -9.287 -2.639 -13.060 1.00 96.06 73 ILE A O 1
ATOM 599 N N . ALA A 1 74 ? -8.629 -1.081 -11.556 1.00 90.38 74 ALA A N 1
ATOM 600 C CA . ALA A 1 74 ? -7.936 -2.011 -10.670 1.00 90.38 74 ALA A CA 1
ATOM 601 C C . ALA A 1 74 ? -8.952 -2.816 -9.838 1.00 90.38 74 ALA A C 1
ATOM 603 O O . ALA A 1 74 ? -9.926 -2.236 -9.346 1.00 90.38 74 ALA A O 1
ATOM 604 N N . ASP A 1 75 ? -8.724 -4.128 -9.726 1.00 76.38 75 ASP A N 1
ATOM 605 C CA . ASP A 1 75 ? -9.568 -5.086 -8.985 1.00 76.38 75 ASP A CA 1
ATOM 606 C C . ASP A 1 75 ? -9.377 -5.024 -7.451 1.00 76.38 75 ASP A C 1
ATOM 608 O O . ASP A 1 75 ? -8.311 -4.582 -6.970 1.00 76.38 75 ASP A O 1
#

Foldseek 3Di:
DDPVVLVVVLVVQCVDDQKHWPDWDADPVVRDIDTDMDHPDPVSVVVVCVVVVHDDPDDDDQQWDDDP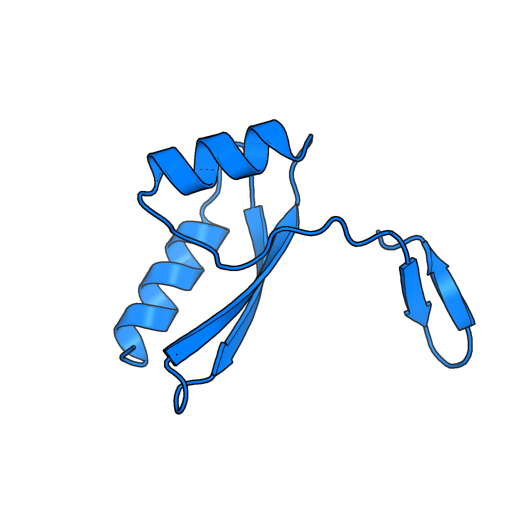PDIDGDD

Secondary structure (DSSP, 8-state):
--HHHHHHHHHHHHH-SSEEEEEEEEETTTTEEEEEEEES-HHHHHHHHHHTT---S------EEEETTEEEE--

Sequence (75 aa):
LTRQGAEALAQRMRAGGLAHAERVLVNMLEGKMFVEFRADSRENLEVWLKTEGMHFDFLVRIEWEMHGDKLRIAD

pLDDT: mean 92.8, std 4.8, range [71.38, 97.81]

Radius of gyration: 13.41 Å; chains: 1; bounding box: 32×20×39 Å